Protein AF-A0A2L1S8M6-F1 (afdb_monomer)

Foldseek 3Di:
DPAQFQDEAEQPPAVVLLVPDDPVQNVVVVVCSSCLRVVNNVVDPQWAADDQDPLRRQWIWHWDQDPVRWIKIWTWHSPDPLGIYTQHIDIQPDPDDPDRDVVVVVSSSVSVVVVVVLCVDPNVVVVSVVSNVVSVVSNVVVVVVPDPDDPPPDD

pLDDT: mean 85.75, std 13.39, range [40.41, 96.0]

Sequence (155 aa):
MPGVQKPLSWLTPSISELVDLPKAVRREFGYKLSLLQHGDEQESPDIKRFGEDDRIAHLTKVVVNGADGNTYRLAATVEFEEGIWVIDVFVKKSSSGISTPQKDIERIVRRLKRLKEFRASPEGQKIIQEMKAEYAEAVRFKETTEMPGSKYRRK

Secondary structure (DSSP, 8-state):
--PPPPPEEE-TTHHHHHHTS-HHHHHHHHHHHHHHHHT-GGG-TTEEE--S-TTTTTSEEEEEE-TTSPEEEEEEE---TT-EEEEEEEEE--SS-SSPPHHHHHHHHHHHHHHHHHHHSHHHHHHHHHHHHHHHHHHHHHHHHT---------

Radius of gyration: 18.46 Å; Cα contacts (8 Å, |Δi|>4): 199; chains: 1; bounding box: 38×63×40 Å

Nearest PDB structures (foldseek):
  3od9-assembly1_B  TM=6.788E-01  e=7.635E-01  Aeromonas hydrophila subsp. hydrophila ATCC 7966
  3od9-assembly2_C-2  TM=6.507E-01  e=8.106E-01  Aeromonas hydrophila subsp. hydrophila ATCC 7966
  7pkn-assembly1_O  TM=3.466E-01  e=1.389E+00  Homo sapiens
  7pb8-assembly1_O  TM=2.880E-01  e=2.380E+00  Homo sapiens
  3i7p-assembly1_A  TM=3.221E-01  e=1.765E+00  Homo sapiens

Mean predicted aligned error: 7.11 Å

Structure (mmCIF, N/CA/C/O backbone):
data_AF-A0A2L1S8M6-F1
#
_entry.id   AF-A0A2L1S8M6-F1
#
loop_
_atom_site.group_PDB
_atom_site.id
_atom_site.type_symbol
_atom_site.label_atom_id
_atom_site.label_alt_id
_atom_site.label_comp_id
_atom_site.label_asym_id
_atom_site.label_entity_id
_atom_site.label_seq_id
_atom_site.pdbx_PDB_ins_code
_atom_site.Cartn_x
_atom_site.Cartn_y
_atom_site.Cartn_z
_atom_site.occupancy
_atom_site.B_iso_or_equiv
_atom_site.auth_seq_id
_atom_site.auth_comp_id
_atom_site.auth_asym_id
_atom_site.auth_atom_id
_atom_site.pdbx_PDB_model_num
ATOM 1 N N . MET A 1 1 ? -2.171 -19.433 4.978 1.00 40.41 1 MET A N 1
ATOM 2 C CA . MET A 1 1 ? -3.139 -20.002 5.959 1.00 40.41 1 MET A CA 1
ATOM 3 C C . MET A 1 1 ? -4.497 -19.331 5.751 1.00 40.41 1 MET A C 1
ATOM 5 O O . MET A 1 1 ? -4.471 -18.156 5.408 1.00 40.41 1 MET A O 1
ATOM 9 N N . PRO A 1 2 ? -5.673 -19.978 5.902 1.00 51.88 2 PRO A N 1
ATOM 10 C CA . PRO A 1 2 ? -6.945 -19.328 5.583 1.00 51.88 2 PRO A CA 1
ATOM 11 C C . PRO A 1 2 ? -7.462 -18.487 6.764 1.00 51.88 2 PRO A C 1
ATOM 13 O O . PRO A 1 2 ? -8.591 -18.681 7.212 1.00 51.88 2 PRO A O 1
ATOM 16 N N . GLY A 1 3 ? -6.652 -17.544 7.252 1.00 67.75 3 GLY A N 1
ATOM 17 C CA . GLY A 1 3 ? -7.121 -16.485 8.149 1.00 67.75 3 GLY A CA 1
ATOM 18 C C . GLY A 1 3 ? -8.090 -15.544 7.426 1.00 67.75 3 GLY A C 1
ATOM 19 O O . GLY A 1 3 ? -8.179 -15.552 6.194 1.00 67.75 3 GLY A O 1
ATOM 20 N N . VAL A 1 4 ? -8.852 -14.750 8.176 1.00 80.19 4 VAL A N 1
ATOM 21 C CA . VAL A 1 4 ? -9.664 -13.685 7.571 1.00 80.19 4 VAL A CA 1
ATOM 22 C C . VAL A 1 4 ? -8.727 -12.633 6.997 1.00 80.19 4 VAL A C 1
ATOM 24 O O . VAL A 1 4 ? -7.850 -12.128 7.690 1.00 80.19 4 VAL A O 1
ATOM 27 N N . GLN A 1 5 ? -8.894 -12.340 5.711 1.00 87.25 5 GLN A N 1
ATOM 28 C CA . GLN A 1 5 ? -8.093 -11.339 5.018 1.00 87.25 5 GLN A CA 1
ATOM 29 C C . GLN A 1 5 ? -8.432 -9.954 5.551 1.00 87.25 5 GLN A C 1
ATOM 31 O O . GLN A 1 5 ? -9.606 -9.576 5.567 1.00 87.25 5 GLN A O 1
ATOM 36 N N . LYS A 1 6 ? -7.413 -9.168 5.916 1.00 89.06 6 LYS A N 1
ATOM 37 C CA . LYS A 1 6 ? -7.618 -7.735 6.147 1.00 89.06 6 LYS A CA 1
ATOM 38 C C . LYS A 1 6 ? -8.233 -7.115 4.887 1.00 89.06 6 LYS A C 1
ATOM 40 O O . LYS A 1 6 ? -7.740 -7.378 3.782 1.00 89.06 6 LYS A O 1
ATOM 45 N N . PRO A 1 7 ? -9.290 -6.299 5.006 1.00 91.31 7 PRO A N 1
ATOM 46 C CA . PRO A 1 7 ? -9.905 -5.691 3.839 1.00 91.31 7 PRO A CA 1
ATOM 47 C C . PRO A 1 7 ? -8.933 -4.694 3.201 1.00 91.31 7 PRO A C 1
ATOM 49 O O . PRO A 1 7 ? -8.058 -4.122 3.859 1.00 91.31 7 PRO A O 1
ATOM 52 N N . LEU A 1 8 ? -9.077 -4.515 1.891 1.00 92.25 8 LEU A N 1
ATOM 53 C CA . LEU A 1 8 ? -8.224 -3.650 1.089 1.00 92.25 8 LEU A CA 1
ATOM 54 C C . LEU A 1 8 ? -9.016 -2.428 0.621 1.00 92.25 8 LEU A C 1
ATOM 56 O O . LEU A 1 8 ? -9.966 -2.557 -0.149 1.00 92.25 8 LEU A O 1
ATOM 60 N N . SER A 1 9 ? -8.573 -1.246 1.035 1.00 92.50 9 SER A N 1
ATOM 61 C CA . SER A 1 9 ? -9.160 0.041 0.666 1.00 92.50 9 SER A CA 1
ATOM 62 C C . SER A 1 9 ? -8.223 0.848 -0.223 1.00 92.50 9 SER A C 1
ATOM 64 O O . SER A 1 9 ? -7.001 0.818 -0.076 1.00 92.50 9 SER A O 1
ATOM 66 N N . TRP A 1 10 ? -8.799 1.608 -1.150 1.00 92.44 10 TRP A N 1
ATOM 67 C CA . TRP A 1 10 ? -8.057 2.346 -2.173 1.00 92.44 10 TRP A CA 1
ATOM 68 C C . TRP A 1 10 ? -8.320 3.839 -2.046 1.00 92.44 10 TRP A C 1
ATOM 70 O O . TRP A 1 10 ? -9.470 4.274 -2.012 1.00 92.44 10 TRP A O 1
ATOM 80 N N . LEU A 1 11 ? -7.261 4.647 -2.029 1.00 88.12 11 LEU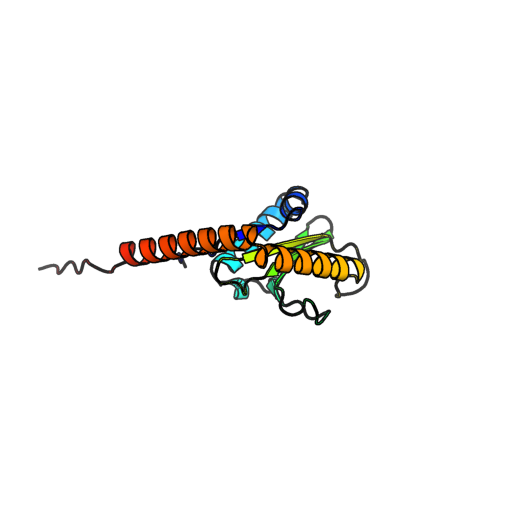 A N 1
ATOM 81 C CA . LEU A 1 11 ? -7.404 6.092 -2.147 1.00 88.12 11 LEU A CA 1
ATOM 82 C C . LEU A 1 11 ? -7.494 6.495 -3.621 1.00 88.12 11 LEU A C 1
ATOM 84 O O . LEU A 1 11 ? -6.497 6.461 -4.336 1.00 88.12 11 LEU A O 1
ATOM 88 N N . THR A 1 12 ? -8.653 6.967 -4.075 1.00 74.62 12 THR A N 1
ATOM 89 C CA . THR A 1 12 ? -8.811 7.481 -5.445 1.00 74.62 12 THR A CA 1
ATOM 90 C C . THR A 1 12 ? -7.769 8.574 -5.752 1.00 74.62 12 THR A C 1
ATOM 92 O O . THR A 1 12 ? -7.672 9.550 -4.992 1.00 74.62 12 THR A O 1
ATOM 95 N N . PRO A 1 13 ? -7.001 8.467 -6.858 1.00 78.50 13 PRO A N 1
ATOM 96 C CA . PRO A 1 13 ? -7.214 7.598 -8.029 1.00 78.50 13 PRO A CA 1
ATOM 97 C C . PRO A 1 13 ? -6.394 6.287 -8.088 1.00 78.50 13 PRO A C 1
ATOM 99 O O . PRO A 1 13 ? -6.283 5.709 -9.165 1.00 78.50 13 PRO A O 1
ATOM 102 N N . SER A 1 14 ? -5.830 5.784 -6.986 1.00 78.94 14 SER A N 1
ATOM 103 C CA . SER A 1 14 ? -4.864 4.666 -7.006 1.00 78.94 14 SER A CA 1
ATOM 104 C C . SER A 1 14 ? -5.369 3.381 -7.675 1.00 78.94 14 SER A C 1
ATOM 106 O O . SER A 1 14 ? -4.596 2.679 -8.326 1.00 78.94 14 SER A O 1
ATOM 108 N N . ILE A 1 15 ? -6.668 3.083 -7.577 1.0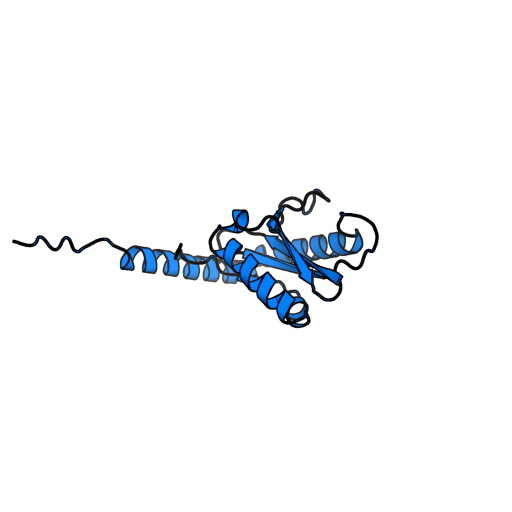0 85.12 15 ILE A N 1
ATOM 109 C CA . ILE A 1 15 ? -7.266 1.926 -8.256 1.00 85.12 15 ILE A CA 1
ATOM 110 C C . ILE A 1 15 ? -7.283 2.089 -9.781 1.00 85.12 15 ILE A C 1
ATOM 112 O O . ILE A 1 15 ? -6.977 1.138 -10.495 1.00 85.12 15 ILE A O 1
ATOM 116 N N . SER A 1 16 ? -7.576 3.290 -10.289 1.00 83.94 16 SER A N 1
ATOM 117 C CA . SER A 1 16 ? -7.542 3.584 -11.725 1.00 83.94 16 SER A CA 1
ATOM 118 C C . SER A 1 16 ? -6.120 3.452 -12.263 1.00 83.94 16 SER A C 1
ATOM 120 O O . SER A 1 16 ? -5.900 2.799 -13.277 1.00 83.94 16 SER A O 1
ATOM 122 N N . GLU A 1 17 ? -5.143 3.971 -11.515 1.00 87.50 17 GLU A N 1
ATOM 123 C CA . GLU A 1 17 ? -3.724 3.859 -11.864 1.00 87.50 17 GLU A CA 1
ATOM 124 C C . GLU A 1 17 ? -3.257 2.400 -11.913 1.00 87.50 17 GLU A C 1
ATOM 126 O O . GLU A 1 17 ? -2.476 2.043 -12.791 1.00 87.50 17 GLU A O 1
ATOM 131 N N . LEU A 1 18 ? -3.755 1.537 -11.015 1.00 88.12 18 LEU A N 1
ATOM 132 C CA . LEU A 1 18 ? -3.492 0.100 -11.089 1.00 88.12 18 LEU A CA 1
ATOM 133 C C . LEU A 1 18 ? -4.130 -0.525 -12.333 1.00 88.12 18 LEU A C 1
ATOM 135 O O . LEU A 1 18 ? -3.489 -1.345 -12.987 1.00 88.12 18 LEU A O 1
ATOM 139 N N . VAL A 1 19 ? -5.387 -0.187 -12.638 1.00 89.00 19 VAL A N 1
ATOM 140 C CA . VAL A 1 19 ? -6.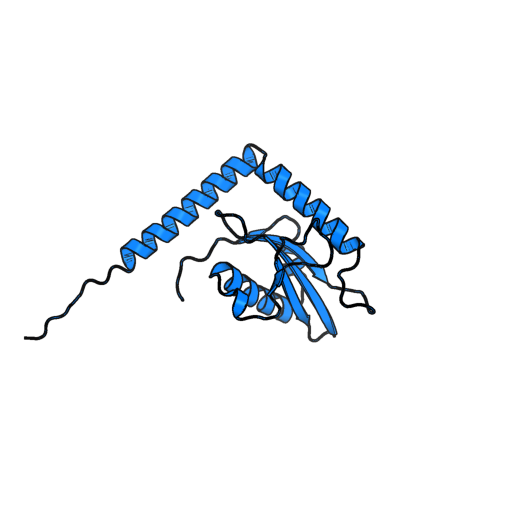150 -0.760 -13.762 1.00 89.00 19 VAL A CA 1
ATOM 141 C C . VAL A 1 19 ? -5.472 -0.488 -15.106 1.00 89.00 19 VAL A C 1
ATOM 143 O O . VAL A 1 19 ? -5.467 -1.382 -15.958 1.00 89.00 19 VAL A O 1
ATOM 146 N N . ASP A 1 20 ? -4.838 0.675 -15.248 1.00 90.44 20 ASP A N 1
ATOM 147 C CA . ASP A 1 20 ? -4.107 1.086 -16.451 1.00 90.44 20 ASP A CA 1
ATOM 148 C C . ASP A 1 20 ? -2.783 0.323 -16.659 1.00 90.44 20 ASP A C 1
ATOM 150 O O . ASP A 1 20 ? -2.177 0.398 -17.731 1.00 90.44 20 ASP A O 1
ATOM 154 N N . LEU A 1 21 ? -2.320 -0.448 -15.667 1.00 90.75 21 LEU A N 1
ATOM 155 C CA . LEU A 1 21 ? -1.081 -1.217 -15.781 1.00 90.75 21 LEU A CA 1
ATOM 156 C C . LEU A 1 21 ? -1.243 -2.485 -16.642 1.00 90.75 21 LEU A C 1
ATOM 158 O O . LEU A 1 21 ? -2.329 -3.087 -16.714 1.00 90.75 21 LEU A O 1
ATOM 162 N N . PRO A 1 22 ? -0.135 -2.991 -17.227 1.00 93.94 22 PRO A N 1
ATOM 163 C CA . PRO A 1 22 ? -0.134 -4.265 -17.936 1.00 93.94 22 PRO A CA 1
ATOM 164 C C . PRO A 1 22 ? -0.734 -5.400 -17.098 1.00 93.94 22 PRO A C 1
ATOM 166 O O . PRO A 1 22 ? -0.500 -5.510 -15.894 1.00 93.94 22 PRO A O 1
ATOM 169 N N . LYS A 1 23 ? -1.486 -6.302 -17.740 1.00 94.19 23 LYS A N 1
ATOM 170 C CA . LYS A 1 23 ? -2.207 -7.394 -17.054 1.00 94.19 23 LYS A CA 1
ATOM 171 C C . LYS A 1 23 ? -1.298 -8.255 -16.164 1.00 94.19 23 LYS A C 1
ATOM 173 O O . LYS A 1 23 ? -1.713 -8.656 -15.080 1.00 94.19 23 LYS A O 1
ATOM 178 N N . ALA A 1 24 ? -0.072 -8.530 -16.612 1.00 93.69 24 ALA A N 1
ATOM 179 C CA . ALA A 1 24 ? 0.903 -9.298 -15.838 1.00 93.69 24 ALA A CA 1
ATOM 180 C C . ALA A 1 24 ? 1.291 -8.583 -14.532 1.00 93.69 24 ALA A C 1
ATOM 182 O O . ALA A 1 24 ? 1.269 -9.204 -13.473 1.00 93.69 24 ALA A O 1
ATOM 183 N N . VAL A 1 25 ? 1.533 -7.271 -14.606 1.00 94.25 25 VAL A N 1
ATOM 184 C CA . VAL A 1 25 ? 1.874 -6.416 -13.460 1.00 94.25 25 VAL A CA 1
ATOM 185 C C . VAL A 1 25 ? 0.709 -6.344 -12.473 1.00 94.25 25 VAL A C 1
ATOM 187 O O . VAL A 1 25 ? 0.905 -6.519 -11.274 1.00 94.25 25 VAL A O 1
ATOM 190 N N . ARG A 1 26 ? -0.526 -6.174 -12.966 1.00 94.69 26 ARG A N 1
ATOM 191 C CA . ARG A 1 26 ? -1.733 -6.196 -12.119 1.00 94.69 26 ARG A CA 1
ATOM 192 C C . ARG A 1 26 ? -1.894 -7.509 -11.362 1.00 94.69 26 ARG A C 1
ATOM 194 O O . ARG A 1 26 ? -2.222 -7.494 -10.180 1.00 94.69 26 ARG A O 1
ATOM 201 N N . ARG A 1 27 ? -1.657 -8.642 -12.030 1.00 95.25 27 ARG A N 1
ATOM 202 C CA . ARG A 1 27 ? -1.733 -9.968 -11.401 1.00 95.25 27 ARG A CA 1
ATOM 203 C C . ARG A 1 27 ? -0.688 -10.124 -10.300 1.00 95.25 27 ARG A C 1
ATOM 205 O O . ARG A 1 27 ? -1.003 -10.657 -9.242 1.00 95.25 27 ARG A O 1
ATOM 212 N N . GLU A 1 28 ? 0.528 -9.650 -10.538 1.00 95.81 28 GLU A N 1
ATOM 213 C CA . GLU A 1 28 ? 1.601 -9.726 -9.550 1.00 95.81 28 GLU A CA 1
ATOM 214 C C . GLU A 1 28 ? 1.349 -8.808 -8.347 1.00 95.81 28 GLU A C 1
ATOM 216 O O . GLU A 1 28 ? 1.517 -9.239 -7.207 1.00 95.81 28 GLU A O 1
ATOM 221 N N . PHE A 1 29 ? 0.843 -7.590 -8.571 1.00 95.81 29 PHE A N 1
ATOM 222 C CA . PHE A 1 29 ? 0.356 -6.752 -7.475 1.00 95.81 29 PHE A CA 1
ATOM 223 C C . PHE A 1 29 ? -0.773 -7.427 -6.704 1.00 95.81 29 PHE A C 1
ATOM 225 O O . PHE A 1 29 ? -0.735 -7.414 -5.482 1.00 95.81 29 PHE A O 1
ATOM 232 N N . GLY A 1 30 ? -1.738 -8.053 -7.383 1.00 94.62 30 GLY A N 1
ATOM 233 C CA . GLY A 1 30 ? -2.812 -8.803 -6.729 1.00 94.62 30 GLY A CA 1
ATOM 234 C C . GLY A 1 30 ? -2.280 -9.900 -5.804 1.00 94.62 30 GLY A C 1
ATOM 235 O O . GLY A 1 30 ? -2.716 -9.999 -4.661 1.00 94.62 30 GLY A O 1
ATOM 236 N N . TYR A 1 31 ? -1.278 -10.661 -6.253 1.00 95.19 31 TYR A N 1
ATOM 237 C CA . TYR A 1 31 ? -0.604 -11.650 -5.411 1.00 95.19 31 TYR A CA 1
ATOM 238 C C . TYR A 1 31 ? 0.082 -11.004 -4.198 1.00 95.19 31 TYR A C 1
ATOM 240 O O . TYR A 1 31 ? -0.182 -11.398 -3.065 1.00 95.19 31 TYR A O 1
ATOM 248 N N . LYS A 1 32 ? 0.905 -9.967 -4.397 1.00 96.00 32 LYS A N 1
ATOM 249 C CA . LYS A 1 32 ? 1.620 -9.302 -3.292 1.00 96.00 32 LYS A CA 1
ATOM 250 C C . LYS A 1 32 ? 0.670 -8.605 -2.307 1.00 96.00 32 LYS A C 1
ATOM 252 O O . LYS A 1 32 ? 0.911 -8.637 -1.108 1.00 96.00 32 LYS A O 1
ATOM 257 N N . LEU A 1 33 ? -0.432 -8.027 -2.785 1.00 95.19 33 LEU A N 1
ATOM 258 C CA . LEU A 1 33 ? -1.494 -7.480 -1.937 1.00 95.19 33 LEU A CA 1
ATOM 259 C C . LEU A 1 33 ? -2.183 -8.586 -1.140 1.00 95.19 33 LEU A C 1
ATOM 261 O O . LEU A 1 33 ? -2.429 -8.394 0.045 1.00 95.19 33 LEU A O 1
ATOM 265 N N . SER A 1 34 ? -2.418 -9.756 -1.743 1.00 94.25 34 SER A N 1
ATOM 266 C CA . SER A 1 34 ? -2.961 -10.900 -1.008 1.00 94.25 34 SER A CA 1
ATOM 267 C C . SER A 1 34 ? -2.025 -11.344 0.118 1.00 94.25 34 SER A C 1
ATOM 269 O O . SER A 1 34 ? -2.513 -11.633 1.203 1.00 94.25 34 SER A O 1
ATOM 271 N N . LEU A 1 35 ? -0.699 -11.308 -0.073 1.00 94.81 35 LEU A N 1
ATOM 272 C CA . LEU A 1 35 ? 0.255 -11.571 1.013 1.00 94.81 35 LEU A CA 1
ATOM 273 C C . LEU A 1 35 ? 0.076 -10.568 2.160 1.00 94.81 35 LEU A C 1
ATOM 275 O O . LEU A 1 35 ? -0.084 -10.981 3.303 1.00 94.81 35 LEU A O 1
ATOM 279 N N . LEU A 1 36 ? -0.019 -9.266 1.856 1.00 93.75 36 LEU A N 1
ATOM 280 C CA . LEU A 1 36 ? -0.290 -8.245 2.879 1.00 93.75 36 LEU A CA 1
ATOM 281 C C . LEU A 1 36 ? -1.601 -8.511 3.634 1.00 93.75 36 LEU A C 1
ATOM 283 O O . LEU A 1 36 ? -1.658 -8.342 4.849 1.00 93.75 36 LEU A O 1
ATOM 287 N N . GLN A 1 37 ? -2.660 -8.922 2.930 1.00 92.88 37 GLN A N 1
ATOM 288 C CA . GLN A 1 37 ? -3.967 -9.188 3.539 1.00 92.88 37 GLN A CA 1
ATOM 289 C C . GLN A 1 37 ? -3.946 -10.356 4.529 1.00 92.88 37 GLN A C 1
ATOM 291 O O . GLN A 1 37 ? -4.748 -10.353 5.463 1.00 92.88 37 GLN A O 1
ATOM 296 N N . HIS A 1 38 ? -3.048 -11.326 4.337 1.00 91.06 38 HIS A N 1
ATOM 297 C CA . HIS A 1 38 ? -2.873 -12.465 5.242 1.00 91.06 38 HIS A CA 1
ATOM 298 C C . HIS A 1 38 ? -1.766 -12.252 6.288 1.00 91.06 38 HIS A C 1
ATOM 300 O O . HIS A 1 38 ? -1.617 -13.094 7.168 1.00 91.06 38 HIS A O 1
ATOM 306 N N . GLY A 1 39 ? -1.024 -11.140 6.230 1.00 90.31 39 GLY A N 1
ATOM 307 C CA . GLY A 1 39 ? 0.153 -10.923 7.079 1.00 90.31 39 GLY A CA 1
ATOM 308 C C . GLY A 1 39 ? 1.358 -11.781 6.679 1.00 90.31 39 GLY A C 1
ATOM 309 O O . GLY A 1 39 ? 2.193 -12.095 7.521 1.00 90.31 39 GLY A O 1
ATOM 310 N N . ASP A 1 40 ? 1.411 -12.197 5.411 1.00 91.94 40 ASP A N 1
ATOM 311 C CA . ASP A 1 40 ? 2.447 -13.053 4.829 1.00 91.94 40 ASP A CA 1
ATOM 312 C C . ASP A 1 40 ? 3.474 -12.226 4.019 1.00 91.94 40 ASP A C 1
ATOM 314 O O . ASP A 1 40 ? 4.055 -12.700 3.039 1.00 91.94 40 ASP A O 1
ATOM 318 N N . GLU A 1 41 ? 3.697 -10.950 4.365 1.00 90.00 41 GLU A N 1
ATOM 319 C CA . GLU A 1 41 ? 4.615 -10.065 3.630 1.00 90.00 41 GLU A CA 1
ATOM 320 C C . GLU A 1 41 ? 6.055 -10.588 3.519 1.00 90.00 41 GLU A C 1
ATOM 322 O O . GLU A 1 41 ? 6.739 -10.278 2.541 1.00 90.00 41 GLU A O 1
ATOM 327 N N . GLN A 1 42 ? 6.510 -11.397 4.480 1.00 91.06 42 GLN A N 1
ATOM 328 C CA . GLN A 1 42 ? 7.843 -12.005 4.489 1.00 91.06 42 GLN A CA 1
ATOM 329 C C . GLN A 1 42 ? 8.076 -12.977 3.325 1.00 91.06 42 GLN A C 1
ATOM 331 O O . GLN A 1 42 ? 9.224 -13.219 2.957 1.00 91.06 42 GLN A O 1
ATOM 336 N N . GLU A 1 43 ? 7.008 -13.498 2.716 1.00 92.25 43 GLU A N 1
ATOM 337 C CA . GLU A 1 43 ? 7.077 -14.435 1.589 1.00 92.25 43 GLU A CA 1
ATOM 338 C C . GLU A 1 43 ? 7.537 -13.759 0.283 1.00 92.25 43 GLU A C 1
ATOM 340 O O . GLU A 1 43 ? 7.757 -14.423 -0.731 1.00 92.25 43 GLU A O 1
ATOM 345 N N . SER A 1 44 ? 7.677 -12.426 0.266 1.00 93.62 44 SER A N 1
ATOM 346 C CA . SER A 1 44 ? 8.122 -11.679 -0.911 1.00 93.62 44 SER A CA 1
ATOM 347 C C . SER A 1 44 ? 9.129 -10.579 -0.542 1.00 93.62 44 SER A C 1
ATOM 349 O O . SER A 1 44 ? 8.728 -9.555 0.011 1.00 93.62 44 SER A O 1
ATOM 351 N N . PRO A 1 45 ? 10.401 -10.661 -0.986 1.00 92.88 45 PRO A N 1
ATOM 352 C CA . PRO A 1 45 ? 11.417 -9.632 -0.709 1.00 92.88 45 PRO A CA 1
ATOM 353 C C . PRO A 1 45 ? 11.117 -8.270 -1.367 1.00 92.88 45 PRO A C 1
ATOM 355 O O . PRO A 1 45 ? 11.727 -7.248 -1.038 1.00 92.88 45 PRO A O 1
ATOM 358 N N . ASP A 1 46 ? 10.175 -8.238 -2.311 1.00 94.25 46 ASP A N 1
ATOM 359 C CA . ASP A 1 46 ? 9.707 -7.011 -2.958 1.00 94.25 46 ASP A CA 1
ATOM 360 C C . ASP A 1 46 ? 8.686 -6.225 -2.130 1.00 94.25 46 ASP A C 1
ATOM 362 O O . ASP A 1 46 ? 8.268 -5.143 -2.548 1.00 94.25 46 ASP A O 1
ATOM 366 N N . ILE A 1 47 ? 8.267 -6.770 -0.987 1.00 95.56 47 ILE A N 1
ATOM 367 C CA . ILE A 1 47 ? 7.424 -6.093 -0.011 1.00 95.56 47 ILE A CA 1
ATOM 368 C C . ILE A 1 47 ? 8.333 -5.629 1.122 1.00 95.56 47 ILE A C 1
ATOM 370 O O . ILE A 1 47 ? 8.937 -6.427 1.830 1.00 95.56 47 ILE A O 1
ATOM 374 N N . LYS A 1 48 ? 8.472 -4.315 1.278 1.00 94.19 48 LYS A N 1
ATOM 375 C CA . LYS A 1 48 ? 9.349 -3.724 2.296 1.00 94.19 48 LYS A CA 1
ATOM 376 C C . LYS A 1 48 ? 8.881 -2.345 2.692 1.00 94.19 48 LYS A C 1
ATOM 378 O O . LYS A 1 48 ? 8.161 -1.700 1.943 1.00 94.19 48 LYS A O 1
ATOM 383 N N . ARG A 1 49 ? 9.326 -1.846 3.839 1.00 92.75 49 ARG A N 1
ATOM 384 C CA . ARG A 1 49 ? 9.072 -0.454 4.224 1.00 92.75 49 ARG A CA 1
ATOM 385 C C . ARG A 1 49 ? 9.775 0.517 3.267 1.00 92.75 49 ARG A C 1
ATOM 387 O O . ARG A 1 49 ? 10.801 0.187 2.658 1.00 92.75 49 ARG A O 1
ATOM 394 N N . PHE A 1 50 ? 9.229 1.718 3.103 1.00 88.94 50 PHE A N 1
ATOM 395 C CA . PHE A 1 50 ? 10.016 2.816 2.548 1.00 88.94 50 PHE A CA 1
ATOM 396 C C . PHE A 1 50 ? 11.153 3.155 3.526 1.00 88.94 50 PHE A C 1
ATOM 398 O O . PHE A 1 50 ? 11.014 3.022 4.732 1.00 88.94 50 PHE A O 1
ATOM 405 N N . GLY A 1 51 ? 12.296 3.586 3.004 1.00 82.50 51 GLY A N 1
ATOM 406 C CA . GLY A 1 51 ? 13.437 4.019 3.823 1.00 82.50 51 GLY A CA 1
ATOM 407 C C . GLY A 1 51 ? 14.199 5.175 3.186 1.00 82.50 51 GLY A C 1
ATOM 408 O O . GLY A 1 51 ? 15.350 5.414 3.511 1.00 82.50 51 GLY A O 1
ATOM 409 N N . GLU A 1 52 ? 13.574 5.831 2.208 1.00 83.06 52 GLU A N 1
ATOM 410 C CA . GLU A 1 52 ? 14.191 6.871 1.379 1.00 83.06 52 GLU A CA 1
ATOM 411 C C . GLU A 1 52 ? 13.792 8.285 1.847 1.00 83.06 52 GLU A C 1
ATOM 413 O O . GLU A 1 52 ? 14.446 9.246 1.461 1.00 83.06 52 GLU A O 1
ATOM 418 N N . ASP A 1 53 ? 12.732 8.413 2.661 1.00 89.06 53 ASP A N 1
ATOM 419 C CA . ASP A 1 53 ? 12.229 9.674 3.227 1.00 89.06 53 ASP A CA 1
ATOM 420 C C . ASP A 1 53 ? 11.429 9.397 4.516 1.00 89.06 53 ASP A C 1
ATOM 422 O O . ASP A 1 53 ? 10.514 8.564 4.522 1.00 89.06 53 ASP A O 1
ATOM 426 N N . ASP A 1 54 ? 11.756 10.106 5.600 1.00 90.50 54 ASP A N 1
ATOM 427 C CA . ASP A 1 54 ? 11.184 9.896 6.941 1.00 90.50 54 ASP A CA 1
ATOM 428 C C . ASP A 1 54 ? 9.660 10.070 6.986 1.00 90.50 54 ASP A C 1
ATOM 430 O O . ASP A 1 54 ? 8.964 9.392 7.746 1.00 90.50 54 ASP A O 1
ATOM 434 N N . ARG A 1 55 ? 9.098 10.932 6.128 1.00 92.12 55 ARG A N 1
ATOM 435 C CA . ARG A 1 55 ? 7.653 11.218 6.096 1.00 92.12 55 ARG A CA 1
ATOM 436 C C . ARG A 1 55 ? 6.837 10.017 5.628 1.00 92.12 55 ARG A C 1
ATOM 438 O O . ARG A 1 55 ? 5.645 9.943 5.928 1.00 92.12 55 ARG A O 1
ATOM 445 N N . ILE A 1 56 ? 7.460 9.094 4.893 1.00 92.12 56 ILE A N 1
ATOM 446 C CA . ILE A 1 56 ? 6.819 7.895 4.339 1.00 92.12 56 ILE A CA 1
ATOM 447 C C . ILE A 1 56 ? 7.483 6.593 4.785 1.00 92.12 56 ILE A C 1
ATOM 449 O O . ILE A 1 56 ? 7.009 5.540 4.382 1.00 92.12 56 ILE A O 1
ATOM 453 N N . ALA A 1 57 ? 8.524 6.627 5.623 1.00 92.19 57 ALA A N 1
ATOM 454 C CA . ALA A 1 57 ? 9.286 5.439 6.023 1.00 92.19 57 ALA A CA 1
ATOM 455 C C . ALA A 1 57 ? 8.427 4.327 6.663 1.00 92.19 57 ALA A C 1
ATOM 457 O O . ALA A 1 57 ? 8.710 3.139 6.541 1.00 92.19 57 ALA A O 1
ATOM 458 N N . HIS A 1 58 ? 7.324 4.701 7.309 1.00 91.06 58 HIS A N 1
ATOM 459 C CA . HIS A 1 58 ? 6.379 3.752 7.893 1.00 91.06 58 HIS A CA 1
ATOM 460 C C . HIS A 1 58 ? 5.514 3.021 6.850 1.00 91.06 58 HIS A C 1
ATOM 462 O O . HIS A 1 58 ? 4.975 1.960 7.152 1.00 91.06 58 HIS A O 1
ATOM 468 N N . LEU A 1 59 ? 5.396 3.546 5.627 1.00 94.44 59 LEU A N 1
ATOM 469 C CA . LEU A 1 59 ? 4.593 2.939 4.571 1.00 94.44 59 LEU A CA 1
ATOM 470 C C . LEU A 1 59 ? 5.255 1.673 4.016 1.00 94.44 59 LEU A C 1
ATOM 472 O O . LEU A 1 59 ? 6.478 1.560 3.931 1.00 94.44 59 LEU A O 1
ATOM 476 N N . THR A 1 60 ? 4.422 0.752 3.550 1.00 95.62 60 THR A N 1
ATOM 477 C CA . THR A 1 60 ? 4.812 -0.443 2.809 1.00 95.62 60 THR A CA 1
ATOM 478 C C . THR A 1 60 ? 4.943 -0.118 1.322 1.00 95.62 60 THR A C 1
ATOM 480 O O . THR A 1 60 ? 4.022 0.395 0.686 1.00 95.62 60 THR A O 1
ATOM 483 N N . LYS A 1 61 ? 6.103 -0.439 0.757 1.00 95.12 61 LYS A N 1
ATOM 484 C CA . LYS A 1 61 ? 6.449 -0.405 -0.662 1.00 95.12 61 LYS A CA 1
ATOM 485 C C . LYS A 1 61 ? 6.379 -1.820 -1.227 1.00 95.12 61 LYS A C 1
ATOM 487 O O . LYS A 1 61 ? 7.114 -2.699 -0.784 1.00 95.12 61 LYS A O 1
ATOM 492 N N . VAL A 1 62 ? 5.552 -2.007 -2.247 1.00 95.69 62 VAL A N 1
ATOM 493 C CA . VAL A 1 62 ? 5.486 -3.230 -3.055 1.00 95.69 62 VAL A CA 1
ATOM 494 C C . VAL A 1 62 ? 6.117 -2.944 -4.413 1.00 95.69 62 VAL A C 1
ATOM 496 O O . VAL A 1 62 ? 5.759 -1.958 -5.056 1.00 95.69 62 VAL A O 1
ATOM 499 N N . VAL A 1 63 ? 7.059 -3.779 -4.848 1.00 94.25 63 VAL A N 1
ATOM 500 C CA . VAL A 1 63 ? 7.763 -3.640 -6.133 1.00 94.25 63 VAL A CA 1
ATOM 501 C C . VAL A 1 63 ? 7.367 -4.771 -7.082 1.00 94.25 63 VAL A C 1
ATOM 503 O O . VAL A 1 63 ? 7.265 -5.921 -6.670 1.00 94.25 63 VAL A O 1
ATOM 506 N N . VAL A 1 64 ? 7.145 -4.440 -8.354 1.00 94.44 64 VAL A N 1
ATOM 507 C CA . VAL A 1 64 ? 6.874 -5.393 -9.440 1.00 94.44 64 VAL A CA 1
ATOM 508 C C . VAL A 1 64 ? 7.685 -4.978 -10.663 1.00 94.44 64 VAL A C 1
ATOM 510 O O . VAL A 1 64 ? 7.646 -3.814 -11.059 1.00 94.44 64 VAL A O 1
ATOM 513 N N . ASN A 1 65 ? 8.414 -5.905 -11.281 1.00 91.62 65 ASN A N 1
ATOM 514 C CA . ASN A 1 65 ? 9.166 -5.631 -12.509 1.00 91.62 65 ASN A CA 1
ATOM 515 C C . ASN A 1 65 ? 8.396 -6.171 -13.715 1.00 91.62 65 ASN A C 1
ATOM 517 O O . ASN A 1 65 ? 8.118 -7.363 -13.803 1.00 91.62 65 ASN A O 1
ATOM 521 N N . GLY A 1 66 ? 8.031 -5.284 -14.638 1.00 88.44 66 GLY A N 1
ATOM 522 C CA . GLY A 1 66 ? 7.333 -5.664 -15.857 1.00 88.44 66 GLY A CA 1
ATOM 523 C C . GLY A 1 66 ? 8.276 -6.222 -16.920 1.00 88.44 66 GLY A C 1
ATOM 524 O O . GLY A 1 66 ? 9.462 -5.900 -16.975 1.00 88.44 66 GLY A O 1
ATOM 525 N N . ALA A 1 67 ? 7.719 -7.035 -17.819 1.00 87.12 67 ALA A N 1
ATOM 526 C CA . ALA A 1 67 ? 8.435 -7.551 -18.990 1.00 87.12 67 ALA A CA 1
ATOM 527 C C . ALA A 1 67 ? 8.777 -6.456 -20.023 1.00 87.12 67 ALA A C 1
ATOM 529 O O . ALA A 1 67 ? 9.573 -6.677 -20.926 1.00 87.12 67 ALA A O 1
ATOM 530 N N . ASP A 1 68 ? 8.179 -5.273 -19.879 1.00 85.75 68 ASP A N 1
ATOM 531 C CA . ASP A 1 68 ? 8.462 -4.063 -20.650 1.00 85.75 68 ASP A CA 1
ATOM 532 C C . ASP A 1 68 ? 9.727 -3.323 -20.175 1.00 85.75 68 ASP A C 1
ATOM 534 O O . ASP A 1 68 ? 10.051 -2.258 -20.697 1.00 85.75 68 ASP A O 1
ATOM 538 N N . GLY A 1 69 ? 10.434 -3.864 -19.176 1.00 85.19 69 GLY A N 1
ATOM 539 C CA . GLY A 1 69 ? 11.630 -3.257 -18.594 1.00 85.19 69 GLY A CA 1
ATOM 540 C C . GLY A 1 69 ? 11.334 -2.139 -17.592 1.00 85.19 69 GLY A C 1
ATOM 541 O O . GLY A 1 69 ? 12.268 -1.540 -17.062 1.00 85.19 69 GLY A O 1
ATOM 542 N N . ASN A 1 70 ? 10.058 -1.863 -17.300 1.00 89.19 70 ASN A N 1
ATOM 543 C CA . ASN A 1 70 ? 9.665 -0.871 -16.307 1.00 89.19 70 ASN A CA 1
ATOM 544 C C . ASN A 1 70 ? 9.529 -1.499 -14.914 1.00 89.19 70 ASN A C 1
ATOM 546 O O . ASN A 1 70 ? 9.037 -2.617 -14.752 1.00 89.19 70 ASN A O 1
ATOM 550 N N . THR A 1 71 ? 9.887 -0.737 -13.879 1.00 90.88 71 THR A N 1
ATOM 551 C CA . THR A 1 71 ? 9.618 -1.108 -12.484 1.00 90.88 71 THR A CA 1
ATOM 552 C C . THR A 1 71 ? 8.398 -0.356 -11.972 1.00 90.88 71 THR A C 1
ATOM 554 O O . THR A 1 71 ? 8.358 0.874 -11.963 1.00 90.88 71 THR A O 1
ATOM 557 N N . TYR A 1 72 ? 7.427 -1.098 -11.471 1.00 92.31 72 TYR A N 1
ATOM 558 C CA . TYR A 1 72 ? 6.193 -0.602 -10.890 1.00 92.31 72 TYR A CA 1
ATOM 559 C C . TYR A 1 72 ? 6.285 -0.653 -9.370 1.00 92.31 72 TYR A C 1
ATOM 561 O O . TYR A 1 72 ? 6.861 -1.579 -8.792 1.00 92.31 72 TYR A O 1
ATOM 569 N N . ARG A 1 73 ? 5.737 0.362 -8.707 1.00 92.50 73 ARG A N 1
ATOM 570 C CA . ARG A 1 73 ? 5.724 0.477 -7.251 1.00 92.50 73 ARG A CA 1
ATOM 571 C C . ARG A 1 73 ? 4.325 0.813 -6.762 1.00 92.50 73 ARG A C 1
ATOM 573 O O . ARG A 1 73 ? 3.630 1.627 -7.363 1.00 92.50 73 ARG A O 1
ATOM 580 N N . LEU A 1 74 ? 3.946 0.204 -5.650 1.00 94.56 74 LEU A N 1
ATOM 581 C CA . LEU A 1 74 ? 2.713 0.485 -4.929 1.00 94.56 74 LEU A CA 1
ATOM 582 C C . LEU A 1 74 ? 3.071 0.881 -3.498 1.00 94.56 74 LEU A C 1
ATOM 584 O O . LEU A 1 74 ? 3.886 0.222 -2.851 1.00 94.56 74 LEU A O 1
ATOM 588 N N . ALA A 1 75 ? 2.484 1.978 -3.029 1.00 94.94 75 ALA A N 1
ATOM 589 C CA . ALA A 1 75 ? 2.604 2.461 -1.661 1.00 94.94 75 ALA A CA 1
ATOM 590 C C . ALA A 1 75 ? 1.313 2.157 -0.899 1.00 94.94 75 ALA A C 1
ATOM 592 O O . ALA A 1 75 ? 0.228 2.556 -1.329 1.00 94.94 75 ALA A O 1
ATOM 593 N N . ALA A 1 76 ? 1.431 1.482 0.239 1.00 95.69 76 ALA A N 1
ATOM 594 C CA . ALA A 1 76 ? 0.312 1.145 1.104 1.00 95.69 76 ALA A CA 1
ATOM 595 C C . ALA A 1 76 ? 0.657 1.348 2.581 1.00 95.69 76 ALA A C 1
ATOM 597 O O . ALA A 1 76 ? 1.825 1.403 2.954 1.00 95.69 76 ALA A O 1
ATOM 598 N N . THR A 1 77 ? -0.358 1.438 3.434 1.00 94.62 77 THR A N 1
ATOM 599 C CA . THR A 1 77 ? -0.197 1.297 4.887 1.00 94.62 77 THR A CA 1
ATOM 600 C C . THR A 1 77 ? -0.978 0.088 5.380 1.00 94.62 77 THR A C 1
ATOM 602 O O . THR A 1 77 ? -2.121 -0.124 4.978 1.00 94.62 77 THR A O 1
ATOM 605 N N . VAL A 1 78 ? -0.324 -0.706 6.227 1.00 92.25 78 VAL A N 1
ATOM 606 C CA . VAL A 1 78 ? -0.857 -1.928 6.854 1.00 92.25 78 VAL A CA 1
ATOM 607 C C . VAL A 1 78 ? -1.042 -1.764 8.369 1.00 92.25 78 VAL A C 1
ATOM 609 O O . VAL A 1 78 ? -1.433 -2.705 9.057 1.00 92.25 78 VAL A O 1
ATOM 612 N N . GLU A 1 79 ? -0.734 -0.573 8.895 1.00 88.69 79 GLU A N 1
ATOM 613 C CA . GLU A 1 79 ? -0.701 -0.278 10.335 1.00 88.69 79 GLU A CA 1
ATOM 614 C C . GLU A 1 79 ? -2.096 -0.077 10.929 1.00 88.69 79 GLU A C 1
ATOM 616 O O . GLU A 1 79 ? -2.262 -0.098 12.146 1.00 88.69 79 GLU A O 1
ATOM 621 N N . PHE A 1 80 ? -3.104 0.125 10.084 1.00 89.06 80 PHE A N 1
ATOM 622 C CA . PHE A 1 80 ? -4.460 0.326 10.551 1.00 89.06 80 PHE A CA 1
ATOM 623 C C . PHE A 1 80 ? -5.175 -1.002 10.816 1.00 89.06 80 PHE A C 1
ATOM 625 O O . PHE A 1 80 ? -5.036 -1.984 10.084 1.00 89.06 80 PHE A O 1
ATOM 632 N N . GLU A 1 81 ? -5.959 -1.020 11.891 1.00 86.69 81 GLU A N 1
ATOM 633 C CA . GLU A 1 81 ? -6.714 -2.200 12.322 1.00 86.69 81 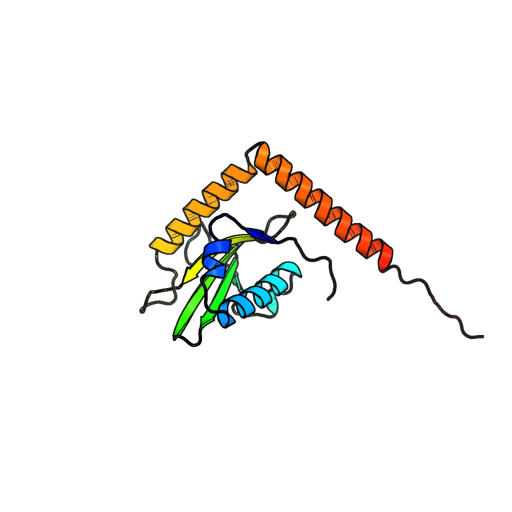GLU A CA 1
ATOM 634 C C . GLU A 1 81 ? -7.836 -2.545 11.350 1.00 86.69 81 GLU A C 1
ATOM 636 O O . GLU A 1 81 ? -8.124 -3.719 11.140 1.00 86.69 81 GLU A O 1
ATOM 641 N N . GLU A 1 82 ? -8.472 -1.528 10.760 1.00 88.00 82 GLU A N 1
ATOM 642 C CA . GLU A 1 82 ? -9.626 -1.746 9.893 1.00 88.00 82 GLU A CA 1
ATOM 643 C C . GLU A 1 82 ? -9.261 -2.267 8.509 1.00 88.00 82 GLU A C 1
ATOM 645 O O . GLU A 1 82 ? -10.166 -2.640 7.779 1.00 88.00 82 GLU A O 1
ATOM 650 N N . GLY A 1 83 ? -7.983 -2.258 8.118 1.00 91.19 83 GLY A N 1
ATOM 651 C CA . GLY A 1 83 ? -7.573 -2.748 6.810 1.00 91.19 83 GLY A CA 1
ATOM 652 C C . GLY A 1 83 ? -6.308 -2.113 6.252 1.00 91.19 83 GLY A C 1
ATOM 653 O O . GLY A 1 83 ? -5.640 -1.285 6.873 1.00 91.19 83 GLY A O 1
ATOM 654 N N . ILE A 1 84 ? -5.992 -2.523 5.028 1.00 94.44 84 ILE A N 1
ATOM 655 C CA . ILE A 1 84 ? -4.833 -2.064 4.267 1.00 94.44 84 ILE A CA 1
ATOM 656 C C . ILE A 1 84 ? -5.281 -0.954 3.331 1.00 94.44 84 ILE A C 1
ATOM 658 O O . ILE A 1 84 ? -6.231 -1.126 2.572 1.00 94.44 84 ILE A O 1
ATOM 662 N N . TRP A 1 85 ? -4.566 0.167 3.334 1.00 94.75 85 TRP A N 1
ATOM 663 C CA . TRP A 1 85 ? -4.880 1.298 2.465 1.00 94.75 85 TRP A CA 1
ATOM 664 C C . TRP A 1 85 ? -3.830 1.469 1.381 1.00 94.75 85 TRP A C 1
ATOM 666 O O . TRP A 1 85 ? -2.678 1.780 1.682 1.00 94.75 85 TRP A O 1
ATOM 676 N N . VAL A 1 86 ? -4.235 1.329 0.119 1.00 95.75 86 VAL A N 1
ATOM 677 C CA . VAL A 1 86 ? -3.391 1.612 -1.046 1.00 95.75 86 VAL A CA 1
ATOM 678 C C . VAL A 1 86 ? -3.445 3.102 -1.370 1.00 95.75 86 VAL A C 1
ATOM 680 O O . VAL A 1 86 ? -4.467 3.640 -1.808 1.00 95.75 86 VAL A O 1
ATOM 683 N N . ILE A 1 87 ? -2.313 3.767 -1.159 1.00 94.50 87 ILE A N 1
ATOM 684 C CA . ILE A 1 87 ? -2.159 5.221 -1.258 1.00 94.50 87 ILE A CA 1
ATOM 685 C C . ILE A 1 87 ? -1.823 5.634 -2.693 1.00 94.50 87 ILE A C 1
ATOM 687 O O . ILE A 1 87 ? -2.356 6.623 -3.200 1.00 94.50 87 ILE A O 1
ATOM 691 N N . ASP A 1 88 ? -0.919 4.909 -3.349 1.00 93.88 88 ASP A N 1
ATOM 692 C CA . ASP A 1 88 ? -0.410 5.286 -4.669 1.00 93.88 88 ASP A CA 1
ATOM 693 C C . ASP A 1 88 ? 0.097 4.071 -5.448 1.00 93.88 88 ASP A C 1
ATOM 695 O O . ASP A 1 88 ? 0.619 3.125 -4.855 1.00 93.88 88 ASP A O 1
ATOM 699 N N . VAL A 1 89 ? -0.025 4.123 -6.774 1.00 92.94 89 VAL A N 1
ATOM 700 C CA . VAL A 1 89 ? 0.516 3.128 -7.705 1.00 92.94 89 VAL A CA 1
ATOM 701 C C . VAL A 1 89 ? 1.197 3.877 -8.841 1.00 92.94 89 VAL A C 1
ATOM 703 O O . VAL A 1 89 ? 0.584 4.706 -9.506 1.00 92.94 89 VAL A O 1
ATOM 706 N N . PHE A 1 90 ? 2.481 3.609 -9.068 1.00 90.19 90 PHE A N 1
ATOM 707 C CA . PHE A 1 90 ? 3.263 4.379 -10.025 1.00 90.19 90 PHE A CA 1
ATOM 708 C C . PHE A 1 90 ? 4.350 3.570 -10.716 1.00 90.19 90 PHE A C 1
ATOM 710 O O . PHE A 1 90 ? 4.919 2.623 -10.175 1.00 90.19 90 PHE A O 1
ATOM 717 N N . VAL A 1 91 ? 4.668 3.990 -11.937 1.00 89.38 91 VAL A N 1
ATOM 718 C CA . VAL A 1 91 ? 5.801 3.468 -12.700 1.00 89.38 91 VAL A CA 1
ATOM 719 C C . VAL A 1 91 ? 7.033 4.284 -12.336 1.00 89.38 91 VAL A C 1
ATOM 721 O O . VAL A 1 91 ? 7.050 5.503 -12.529 1.00 89.38 91 VAL A O 1
ATOM 724 N N . LYS A 1 92 ? 8.087 3.639 -11.837 1.00 81.94 92 LYS A N 1
ATOM 725 C CA . LYS A 1 92 ? 9.385 4.292 -11.661 1.00 81.94 92 LYS A CA 1
ATOM 726 C C . LYS A 1 92 ? 9.987 4.538 -13.041 1.00 81.94 92 LYS A C 1
ATOM 728 O O . LYS A 1 92 ? 10.557 3.639 -13.646 1.00 81.94 92 LYS A O 1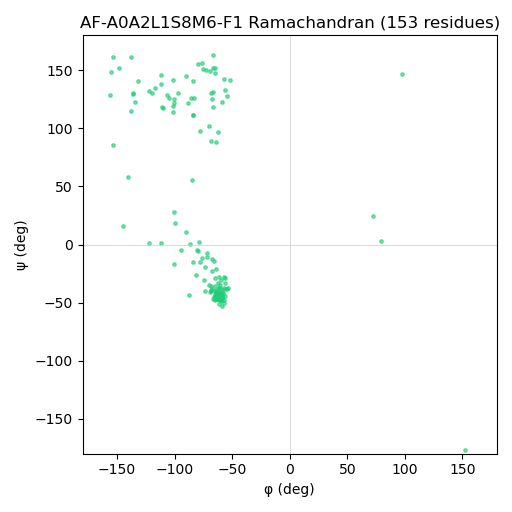
ATOM 733 N N . LYS A 1 93 ? 9.899 5.781 -13.510 1.00 69.62 93 LYS A N 1
ATOM 734 C CA . LYS A 1 93 ? 10.446 6.203 -14.809 1.00 69.62 93 LYS A CA 1
ATOM 735 C C . LYS A 1 93 ? 11.924 6.627 -14.775 1.00 69.62 93 LYS A C 1
ATOM 737 O O . LYS A 1 93 ? 12.443 7.034 -15.807 1.00 69.62 93 LYS A O 1
ATOM 742 N N . SER A 1 94 ? 12.616 6.589 -13.627 1.00 57.47 94 SER A N 1
ATOM 743 C CA . SER A 1 94 ? 14.026 7.015 -13.571 1.00 57.47 94 SER A CA 1
ATOM 744 C C . SER A 1 94 ? 14.992 5.904 -13.993 1.00 57.47 94 SER A C 1
ATO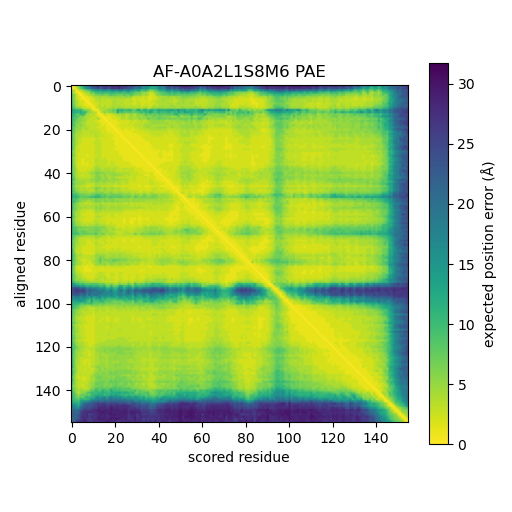M 746 O O . SER A 1 94 ? 14.993 4.814 -13.413 1.00 57.47 94 SER A O 1
ATOM 748 N N . SER A 1 95 ? 15.852 6.233 -14.959 1.00 51.22 95 SER A N 1
ATOM 749 C CA . SER A 1 95 ? 16.945 5.413 -15.499 1.00 51.22 95 SER A CA 1
ATOM 750 C C . SER A 1 95 ? 18.214 5.408 -14.632 1.00 51.22 95 SER A C 1
ATOM 752 O O . SER A 1 95 ? 19.138 4.650 -14.906 1.00 51.22 95 SER A O 1
ATOM 754 N N . SER A 1 96 ? 18.266 6.203 -13.560 1.00 48.91 96 SER A N 1
ATOM 755 C CA . SER A 1 96 ? 19.401 6.260 -12.634 1.00 48.91 96 SER A CA 1
ATOM 756 C C . SER A 1 96 ? 18.927 6.290 -11.173 1.00 48.91 96 SER A C 1
ATOM 758 O O . SER A 1 96 ? 18.041 7.059 -10.796 1.00 48.91 96 SER A O 1
ATOM 760 N N . GLY A 1 97 ? 19.493 5.403 -10.347 1.00 60.47 97 GLY A N 1
ATOM 761 C CA . GLY A 1 97 ? 19.281 5.342 -8.895 1.00 6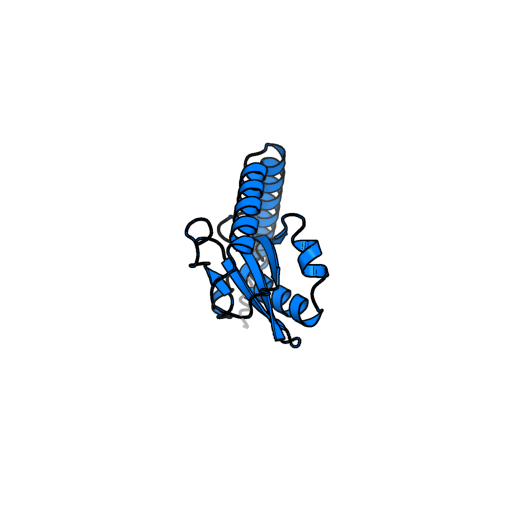0.47 97 GLY A CA 1
ATOM 762 C C . GLY A 1 97 ? 18.247 4.317 -8.401 1.00 60.47 97 GLY A C 1
ATOM 763 O O . GLY A 1 97 ? 17.231 4.045 -9.045 1.00 60.47 97 GLY A O 1
ATOM 764 N N . ILE A 1 98 ? 18.518 3.761 -7.212 1.00 62.62 98 ILE A N 1
ATOM 765 C CA . ILE A 1 98 ? 17.644 2.827 -6.470 1.00 62.62 98 ILE A CA 1
ATOM 766 C C . ILE A 1 98 ? 16.450 3.579 -5.844 1.00 62.62 98 ILE A C 1
ATOM 768 O O . ILE A 1 98 ? 15.343 3.032 -5.753 1.00 62.62 98 ILE A O 1
ATOM 772 N N . SER A 1 99 ? 16.666 4.854 -5.497 1.00 74.38 99 SER A N 1
ATOM 773 C CA . SER A 1 99 ? 15.717 5.693 -4.763 1.00 74.38 99 SER A CA 1
ATOM 774 C C . SER A 1 99 ? 14.466 6.062 -5.571 1.00 74.38 99 SER A C 1
ATOM 776 O O . SER A 1 99 ? 14.496 6.160 -6.802 1.00 74.38 99 SER A O 1
ATOM 778 N N . THR A 1 100 ? 13.337 6.235 -4.882 1.00 76.94 100 THR A N 1
ATOM 779 C CA . THR A 1 100 ? 12.108 6.803 -5.451 1.00 76.94 100 THR A CA 1
ATOM 780 C C . THR A 1 100 ? 12.337 8.278 -5.810 1.00 76.94 100 THR A C 1
ATOM 782 O O . THR A 1 100 ? 12.857 9.023 -4.982 1.00 76.94 100 THR A O 1
ATOM 785 N N . PRO A 1 101 ? 11.975 8.737 -7.023 1.00 83.50 101 PRO A N 1
ATOM 786 C CA . PRO A 1 101 ? 12.122 10.144 -7.392 1.00 83.50 101 PRO A CA 1
ATOM 787 C C . PRO A 1 101 ? 11.372 11.076 -6.430 1.00 83.50 101 PRO A C 1
ATOM 789 O O . PRO A 1 101 ? 10.237 10.786 -6.052 1.00 83.50 101 PRO A O 1
ATOM 792 N N . GLN A 1 102 ? 11.947 12.244 -6.113 1.00 85.06 102 GLN A N 1
ATOM 793 C CA . GLN A 1 102 ? 11.334 13.206 -5.181 1.00 85.06 102 GLN A CA 1
ATOM 794 C C . GLN A 1 102 ? 9.892 13.569 -5.569 1.00 85.06 102 GLN A C 1
ATOM 796 O O . GLN A 1 102 ? 9.028 13.697 -4.711 1.00 85.06 102 GLN A O 1
ATOM 801 N N . LYS A 1 103 ? 9.599 13.682 -6.872 1.00 87.25 103 LYS A N 1
ATOM 802 C CA . LYS A 1 103 ? 8.243 13.977 -7.368 1.00 87.25 103 LYS A CA 1
ATOM 803 C C . LYS A 1 103 ? 7.214 12.918 -6.957 1.00 87.25 103 LYS A C 1
ATOM 805 O O . LYS A 1 103 ? 6.080 13.272 -6.638 1.00 87.25 103 LYS A O 1
ATOM 810 N N . ASP A 1 104 ? 7.602 11.645 -6.964 1.00 89.00 104 ASP A N 1
ATOM 811 C CA . ASP A 1 104 ? 6.734 10.549 -6.535 1.00 89.00 104 ASP A CA 1
ATOM 812 C C . ASP A 1 104 ? 6.588 10.549 -5.007 1.00 89.00 104 ASP A C 1
ATOM 814 O O . ASP A 1 104 ? 5.474 10.410 -4.509 1.00 89.00 104 ASP A O 1
ATOM 818 N N . ILE A 1 105 ? 7.668 10.820 -4.261 1.00 90.50 105 ILE A N 1
ATOM 819 C CA . ILE A 1 105 ? 7.620 10.980 -2.795 1.00 90.50 105 ILE A CA 1
ATOM 820 C C . ILE A 1 105 ? 6.633 12.089 -2.406 1.00 90.50 105 ILE A C 1
ATOM 822 O O . ILE A 1 105 ? 5.724 11.853 -1.613 1.00 90.50 105 ILE A O 1
ATOM 826 N N . GLU A 1 106 ? 6.727 13.273 -3.015 1.00 92.06 106 GLU A N 1
ATOM 827 C CA . GLU A 1 106 ? 5.802 14.385 -2.749 1.00 92.06 106 GLU A CA 1
ATOM 828 C C . GLU A 1 106 ? 4.346 14.043 -3.121 1.00 92.06 106 GLU A C 1
ATOM 830 O O . GLU A 1 106 ? 3.401 14.492 -2.461 1.00 92.06 106 GLU A O 1
ATOM 835 N N . ARG A 1 107 ? 4.123 13.223 -4.163 1.00 92.25 107 ARG A N 1
ATOM 836 C CA . ARG A 1 107 ? 2.780 12.713 -4.499 1.00 92.25 107 ARG A CA 1
ATOM 837 C C . ARG A 1 107 ? 2.247 11.799 -3.398 1.00 92.25 107 ARG A C 1
ATOM 839 O O . ARG A 1 107 ? 1.108 12.005 -2.972 1.00 92.25 107 ARG A O 1
ATOM 846 N N . ILE A 1 108 ? 3.057 10.857 -2.916 1.00 93.00 108 ILE A N 1
ATOM 847 C CA . ILE A 1 108 ? 2.688 9.939 -1.830 1.00 93.00 108 ILE A CA 1
ATOM 848 C C . ILE A 1 108 ? 2.400 10.726 -0.548 1.00 93.00 108 ILE A C 1
ATOM 850 O O . ILE A 1 108 ? 1.353 10.518 0.058 1.00 93.00 108 ILE A O 1
ATOM 854 N N . VAL A 1 109 ? 3.257 11.680 -0.170 1.00 93.94 109 VAL A N 1
ATOM 855 C CA . VAL A 1 109 ? 3.076 12.518 1.032 1.00 93.94 109 VAL A CA 1
ATOM 856 C C . VAL A 1 109 ? 1.756 13.290 0.977 1.00 93.94 109 VAL A C 1
ATOM 858 O O . VAL A 1 109 ? 0.985 13.276 1.939 1.00 93.94 109 VAL A O 1
ATOM 861 N N . ARG A 1 110 ? 1.440 13.920 -0.161 1.00 94.75 110 ARG A N 1
ATOM 862 C CA . ARG A 1 110 ? 0.170 14.642 -0.345 1.00 94.75 110 ARG A CA 1
ATOM 863 C C . ARG A 1 110 ? -1.041 13.715 -0.225 1.00 94.75 110 ARG A C 1
ATOM 865 O O . ARG A 1 110 ? -2.035 14.079 0.401 1.00 94.75 110 ARG A O 1
ATOM 872 N N . ARG A 1 111 ? -0.970 12.520 -0.814 1.00 94.75 111 ARG A N 1
ATOM 873 C CA . ARG A 1 111 ? -2.044 11.519 -0.739 1.00 94.75 111 ARG A CA 1
ATOM 874 C C . ARG A 1 111 ? -2.204 10.951 0.669 1.00 94.75 111 ARG A C 1
ATOM 876 O O . ARG A 1 111 ? -3.330 10.810 1.134 1.00 94.75 111 ARG A O 1
ATOM 883 N N . LEU A 1 112 ? -1.102 10.712 1.375 1.00 93.94 112 LEU A N 1
ATOM 884 C CA . LEU A 1 112 ? -1.112 10.303 2.776 1.00 93.94 112 LEU A CA 1
ATOM 885 C C . LEU A 1 112 ? -1.763 11.372 3.662 1.00 93.94 112 LEU A C 1
ATOM 887 O O . LEU A 1 112 ? -2.557 11.033 4.536 1.00 93.94 112 LEU A O 1
ATOM 891 N N . LYS A 1 113 ? -1.482 12.660 3.422 1.00 94.31 113 LYS A N 1
ATOM 892 C CA . LYS A 1 113 ? -2.160 13.762 4.120 1.00 94.31 113 LYS A CA 1
ATOM 893 C C . LYS A 1 113 ? -3.673 13.721 3.886 1.00 94.31 113 LYS A C 1
ATOM 895 O O . LYS A 1 113 ? -4.422 13.728 4.856 1.00 94.31 113 LYS A O 1
ATOM 900 N N . ARG A 1 114 ? -4.109 13.565 2.631 1.00 93.88 114 ARG A N 1
ATOM 901 C CA . ARG A 1 114 ? -5.534 13.423 2.284 1.00 93.88 114 ARG A CA 1
ATOM 902 C C . ARG A 1 114 ? -6.184 12.217 2.967 1.00 93.88 114 ARG A C 1
ATOM 904 O O . ARG A 1 114 ? -7.311 12.324 3.433 1.00 93.88 114 ARG A O 1
ATOM 911 N N . LEU A 1 115 ? -5.483 11.083 3.044 1.00 94.00 115 LEU A N 1
ATOM 912 C CA . LEU A 1 115 ? -5.967 9.911 3.775 1.00 94.00 115 LEU A CA 1
ATOM 913 C C . LEU A 1 115 ? -6.149 10.236 5.263 1.00 94.00 115 LEU A C 1
ATOM 915 O O . LEU A 1 115 ? -7.199 9.942 5.818 1.00 94.00 115 LEU A O 1
ATOM 919 N N . LYS A 1 116 ? -5.168 10.879 5.905 1.00 93.50 116 LYS A N 1
ATOM 920 C CA . LYS A 1 116 ? -5.272 11.283 7.317 1.00 93.50 116 LYS A CA 1
ATOM 921 C C . LYS A 1 116 ? -6.439 12.246 7.560 1.00 93.50 116 LYS A C 1
ATOM 923 O O . LYS A 1 116 ? -7.172 12.060 8.523 1.00 93.50 116 LYS A O 1
ATOM 928 N N . GLU A 1 117 ? -6.635 13.223 6.677 1.00 95.00 117 GLU A N 1
ATOM 929 C CA . GLU A 1 117 ? -7.764 14.163 6.735 1.00 95.00 117 GLU A CA 1
ATOM 930 C C . GLU A 1 117 ? -9.109 13.448 6.576 1.00 95.00 117 GLU A C 1
ATOM 932 O O . GLU A 1 117 ? -10.008 13.667 7.381 1.00 95.00 117 GLU A O 1
ATOM 937 N N . PHE A 1 118 ? -9.230 12.542 5.599 1.00 93.69 118 PHE A N 1
ATOM 938 C CA . PHE A 1 118 ? -10.426 11.717 5.421 1.00 93.69 118 PHE A CA 1
ATOM 939 C C . PHE A 1 118 ? -10.734 10.909 6.683 1.00 93.69 118 PHE A C 1
ATOM 941 O O . PHE A 1 118 ? -11.850 10.959 7.181 1.00 93.69 118 PHE A O 1
ATOM 948 N N . ARG A 1 119 ? -9.738 10.230 7.264 1.00 93.31 119 ARG A N 1
ATOM 949 C CA . ARG A 1 119 ? -9.921 9.451 8.501 1.00 93.31 119 ARG A CA 1
ATOM 950 C C . ARG A 1 119 ? -10.349 10.300 9.701 1.00 93.31 119 ARG A C 1
ATOM 952 O O . ARG A 1 119 ? -10.967 9.771 10.619 1.00 93.31 119 ARG A O 1
ATOM 959 N N . ALA A 1 120 ? -9.980 11.579 9.720 1.00 93.81 120 ALA A N 1
ATOM 960 C CA . ALA A 1 120 ? -10.368 12.518 10.766 1.00 93.81 120 ALA A CA 1
ATOM 961 C C . ALA A 1 120 ? -11.750 13.150 10.527 1.00 93.81 120 ALA A C 1
ATOM 963 O O . ALA A 1 120 ? -12.308 13.731 11.456 1.00 93.81 120 ALA A O 1
ATOM 964 N N . SER A 1 121 ? -12.304 13.050 9.314 1.00 95.75 121 SER A N 1
ATOM 965 C CA . SER A 1 121 ? -13.626 13.588 8.995 1.00 95.75 121 SER A CA 1
ATOM 966 C C . SER A 1 121 ? -14.739 12.705 9.580 1.00 95.75 121 SER A C 1
ATOM 968 O O . SER A 1 121 ? -14.549 11.492 9.709 1.00 95.75 121 SER A O 1
ATOM 970 N N . PRO A 1 122 ? -15.917 13.267 9.912 1.00 95.81 122 PRO A N 1
ATOM 971 C CA . PRO A 1 122 ? -17.056 12.480 10.392 1.00 95.81 122 PRO A CA 1
ATOM 972 C C . PRO A 1 122 ? -17.471 11.367 9.421 1.00 95.81 122 PRO A C 1
ATOM 974 O O . PRO A 1 122 ? -17.797 10.255 9.835 1.00 95.81 122 PRO A O 1
ATOM 977 N N . GLU A 1 123 ? -17.418 11.643 8.119 1.00 93.00 123 GLU A N 1
ATOM 978 C CA . GLU A 1 123 ? -17.744 10.680 7.067 1.00 93.00 123 GLU A CA 1
ATOM 979 C C . GLU A 1 123 ? -16.731 9.535 7.033 1.00 93.00 123 GLU A C 1
ATOM 981 O O . GLU A 1 123 ? -17.119 8.366 6.997 1.00 93.00 123 GLU A O 1
ATOM 986 N N . GLY A 1 124 ? -15.433 9.850 7.081 1.00 91.50 124 GLY A N 1
ATOM 987 C CA . GLY A 1 124 ? -14.400 8.823 7.097 1.00 91.50 124 GLY A CA 1
ATOM 988 C C . GLY A 1 124 ? -14.420 8.006 8.381 1.00 91.50 124 GLY A C 1
ATOM 989 O O . GLY A 1 124 ? -14.279 6.789 8.313 1.00 91.50 124 GLY A O 1
ATOM 990 N N . GLN A 1 125 ? -14.680 8.626 9.535 1.00 93.25 125 GLN A N 1
ATOM 991 C CA . GLN A 1 125 ? -14.872 7.905 10.795 1.00 93.25 125 GLN A CA 1
ATOM 992 C C . GLN A 1 125 ? -16.029 6.914 10.703 1.00 93.25 125 GLN A C 1
ATOM 994 O O . GLN A 1 125 ? -15.862 5.768 11.110 1.00 93.25 125 GLN A O 1
ATOM 999 N N . LYS A 1 126 ? -17.169 7.315 10.128 1.00 94.12 126 LYS A N 1
ATOM 1000 C CA . LYS A 1 126 ? -18.310 6.413 9.931 1.00 94.12 126 LYS A CA 1
ATOM 1001 C C . LYS A 1 126 ? -17.937 5.211 9.056 1.00 94.12 126 LYS A C 1
ATOM 1003 O O . LYS A 1 126 ? -18.158 4.078 9.471 1.00 94.12 126 LYS A O 1
ATOM 1008 N N . ILE A 1 127 ? -17.298 5.453 7.911 1.00 92.19 127 ILE A N 1
ATOM 1009 C CA . ILE A 1 127 ? -16.844 4.387 7.001 1.00 92.19 127 ILE A CA 1
ATOM 1010 C C . ILE A 1 127 ? -15.847 3.454 7.700 1.00 92.19 127 ILE A C 1
ATOM 1012 O O . ILE A 1 127 ? -15.948 2.239 7.586 1.00 92.19 127 ILE A O 1
ATOM 1016 N N . ILE A 1 128 ? -14.897 4.000 8.461 1.00 92.88 128 ILE A N 1
ATOM 1017 C CA . ILE A 1 128 ? -13.912 3.202 9.205 1.00 92.88 128 ILE A CA 1
ATOM 1018 C C . ILE A 1 128 ? -14.591 2.344 10.271 1.00 92.88 128 ILE A C 1
ATOM 1020 O O . ILE A 1 128 ? -14.204 1.193 10.447 1.00 92.88 128 ILE A O 1
ATOM 1024 N N . GLN A 1 129 ? -15.589 2.874 10.983 1.00 91.62 129 GLN A N 1
ATOM 1025 C CA . GLN A 1 129 ? -16.348 2.096 11.966 1.00 91.62 129 GLN A CA 1
ATOM 1026 C C . GLN A 1 129 ? -17.101 0.940 11.302 1.00 91.62 129 GLN A C 1
ATOM 1028 O O . GLN A 1 129 ? -17.056 -0.178 11.809 1.00 91.62 129 GLN A O 1
ATOM 1033 N N . GLU A 1 130 ? -17.725 1.182 10.149 1.00 90.50 130 GLU A N 1
ATOM 1034 C CA . GLU A 1 130 ? -18.389 0.141 9.356 1.00 90.50 130 GLU A CA 1
ATOM 1035 C C . GLU A 1 130 ? -17.386 -0.929 8.892 1.00 90.50 130 GLU A C 1
ATOM 1037 O O . GLU A 1 130 ? -17.606 -2.114 9.136 1.00 90.50 130 GLU A O 1
ATOM 1042 N N . MET A 1 131 ? -16.232 -0.523 8.348 1.00 89.94 131 MET A N 1
ATOM 1043 C CA . MET A 1 131 ? -15.158 -1.445 7.952 1.00 89.94 131 MET A CA 1
ATOM 1044 C C . MET A 1 131 ? -14.644 -2.291 9.126 1.00 89.94 131 MET A C 1
ATOM 1046 O O . MET A 1 131 ? -14.419 -3.492 8.977 1.00 89.94 131 MET A O 1
ATOM 1050 N N . LYS A 1 132 ? -14.451 -1.681 10.305 1.00 89.75 132 LYS A N 1
ATOM 1051 C CA . LYS A 1 132 ? -14.030 -2.404 11.516 1.00 89.75 132 LYS A CA 1
ATOM 1052 C C . LYS A 1 132 ? -15.071 -3.428 11.946 1.00 89.75 132 LYS A C 1
ATOM 1054 O O . LYS A 1 132 ? -14.695 -4.540 12.306 1.00 89.75 132 LYS A O 1
ATOM 1059 N N . ALA A 1 133 ? -16.348 -3.050 11.931 1.00 89.62 133 ALA A N 1
ATOM 1060 C CA . ALA A 1 133 ? -17.441 -3.930 12.325 1.00 89.62 133 ALA A CA 1
ATOM 1061 C C . ALA A 1 133 ? -17.538 -5.144 11.392 1.00 89.62 133 ALA A C 1
ATOM 1063 O O . ALA A 1 133 ? -17.567 -6.274 11.875 1.00 89.62 133 ALA A O 1
ATOM 1064 N N . GLU A 1 134 ? -17.491 -4.917 10.077 1.00 87.50 134 GLU A N 1
ATOM 1065 C CA . GLU A 1 134 ? -17.518 -5.980 9.068 1.00 87.50 134 GLU A CA 1
ATOM 1066 C C . GLU A 1 134 ? -16.329 -6.938 9.224 1.00 87.50 134 GLU A C 1
ATOM 1068 O O . GLU A 1 134 ? -16.497 -8.159 9.253 1.00 87.50 134 GLU A O 1
ATOM 1073 N N . TYR A 1 135 ? -15.118 -6.397 9.396 1.00 86.81 135 TYR A N 1
ATOM 1074 C CA . TYR A 1 135 ? -13.927 -7.223 9.576 1.00 86.81 135 TYR A CA 1
ATOM 1075 C C . TYR A 1 135 ? -13.978 -8.039 10.879 1.00 86.81 135 TYR A C 1
ATOM 1077 O O . TYR A 1 135 ? -13.669 -9.231 10.871 1.00 86.81 135 TYR A O 1
ATOM 1085 N N . ALA A 1 136 ? -14.421 -7.440 11.988 1.00 86.69 136 ALA A N 1
ATOM 1086 C CA . ALA A 1 136 ? -14.579 -8.140 13.263 1.00 86.69 136 ALA A CA 1
ATOM 1087 C C . ALA A 1 136 ? -15.638 -9.254 13.191 1.00 86.69 136 ALA A C 1
ATOM 1089 O O . ALA A 1 136 ? -15.443 -10.334 13.753 1.00 86.69 136 ALA A O 1
ATOM 1090 N N . GLU A 1 137 ? -16.743 -9.019 12.481 1.00 87.69 137 GLU A N 1
ATOM 1091 C CA . GLU A 1 137 ? -17.775 -10.030 12.250 1.00 87.69 137 GLU A CA 1
ATOM 1092 C C . GLU A 1 137 ? -17.239 -11.201 11.418 1.00 87.69 137 GLU A C 1
ATOM 1094 O O . GLU A 1 137 ? -17.434 -12.359 11.794 1.00 87.69 137 GLU A O 1
ATOM 1099 N N . ALA A 1 138 ? -16.497 -10.916 10.345 1.00 85.12 138 ALA A N 1
ATOM 1100 C CA . ALA A 1 138 ? -15.877 -11.942 9.512 1.00 85.12 138 ALA A CA 1
ATOM 1101 C C . ALA A 1 138 ? -14.891 -12.814 10.310 1.00 85.12 138 ALA A C 1
ATOM 1103 O O . ALA A 1 138 ? -14.914 -14.043 10.185 1.00 85.12 138 ALA A O 1
ATOM 1104 N N . VAL A 1 139 ? -14.064 -12.193 11.164 1.00 84.81 139 VAL A N 1
ATOM 1105 C CA . VAL A 1 139 ? -13.151 -12.895 12.087 1.00 84.81 139 VAL A CA 1
ATOM 1106 C C . VAL A 1 139 ? -13.934 -13.811 13.025 1.00 84.81 139 VAL A C 1
ATOM 1108 O O . VAL A 1 139 ? -13.687 -15.017 13.047 1.00 84.81 139 VAL A O 1
ATOM 1111 N N . ARG A 1 140 ? -14.952 -13.281 13.710 1.00 85.25 140 ARG A N 1
ATOM 1112 C CA . ARG A 1 140 ? -15.777 -14.050 14.654 1.00 85.25 140 ARG A CA 1
ATOM 1113 C C . ARG A 1 140 ? -16.498 -15.228 13.992 1.00 85.25 140 ARG A C 1
ATOM 1115 O O . ARG A 1 140 ? -16.593 -16.313 14.576 1.00 85.25 140 ARG A O 1
ATOM 1122 N N . PHE A 1 141 ? -17.039 -15.026 12.790 1.00 82.56 141 PHE A N 1
ATOM 1123 C CA . PHE A 1 141 ? -17.742 -16.072 12.045 1.00 82.56 141 PHE A CA 1
ATOM 1124 C C . PHE A 1 141 ? -16.807 -17.239 11.704 1.00 82.56 141 PHE A C 1
ATOM 1126 O O . PHE A 1 141 ? -17.173 -18.408 11.868 1.00 82.56 141 PHE A O 1
ATOM 1133 N N . LYS A 1 142 ? -15.574 -16.931 11.291 1.00 76.88 142 LYS A N 1
ATOM 1134 C CA . LYS A 1 142 ? -14.539 -17.935 11.034 1.00 76.88 142 LYS A CA 1
ATOM 1135 C C . LYS A 1 142 ? -14.122 -18.690 12.290 1.00 76.88 142 LYS A C 1
ATOM 1137 O O . LYS A 1 142 ? -14.169 -19.916 12.275 1.00 76.88 142 LYS A O 1
ATOM 1142 N N . GLU A 1 143 ? -13.841 -17.992 13.389 1.00 76.62 143 GLU A N 1
ATOM 1143 C CA . GLU A 1 143 ? -13.503 -18.628 14.674 1.00 76.62 143 GLU A CA 1
ATOM 1144 C C . GLU A 1 143 ? -14.604 -19.589 15.154 1.00 76.62 143 GLU A C 1
ATOM 1146 O O . GLU A 1 143 ? -14.321 -20.670 15.669 1.00 76.62 143 GLU A O 1
ATOM 1151 N N . THR A 1 144 ? -15.871 -19.232 14.929 1.00 74.25 144 THR A N 1
ATOM 1152 C CA . THR A 1 144 ? -17.025 -20.079 15.274 1.00 74.25 144 THR A CA 1
ATOM 1153 C C . THR A 1 144 ? -17.125 -21.320 14.377 1.00 74.25 144 THR A C 1
ATOM 1155 O O . THR A 1 144 ? -17.524 -22.390 14.838 1.00 74.25 144 THR A O 1
ATOM 1158 N N . THR A 1 145 ? -16.754 -21.197 13.100 1.00 70.00 145 THR A N 1
ATOM 1159 C CA . THR A 1 145 ? -16.839 -22.283 12.106 1.00 70.00 145 THR A CA 1
ATOM 1160 C C . THR A 1 145 ? -15.656 -23.256 12.199 1.00 70.00 145 THR A C 1
ATOM 1162 O O . THR A 1 145 ? -15.798 -24.431 11.868 1.00 70.00 145 THR A O 1
ATOM 1165 N N . GLU A 1 146 ? -14.499 -22.804 12.689 1.00 61.28 146 GLU A N 1
ATOM 1166 C CA . GLU A 1 146 ? -13.267 -23.600 12.803 1.00 61.28 146 GLU A CA 1
ATOM 1167 C C . GLU A 1 146 ? -13.122 -24.353 14.149 1.00 61.28 146 GLU A C 1
ATOM 1169 O O . GLU A 1 146 ? -12.067 -24.932 14.418 1.00 61.28 146 GLU A O 1
ATOM 1174 N N . MET A 1 147 ? -14.166 -24.421 14.993 1.00 48.22 147 MET A N 1
ATOM 1175 C CA . MET A 1 147 ? -14.115 -25.181 16.255 1.00 48.22 147 MET A CA 1
ATOM 1176 C C . MET A 1 147 ? -13.801 -26.681 16.029 1.00 48.22 147 MET A C 1
ATOM 1178 O O . MET A 1 147 ? -14.571 -27.384 15.364 1.00 48.22 147 MET A O 1
ATOM 1182 N N . PRO A 1 148 ? -12.732 -27.241 16.636 1.00 52.53 148 PRO A N 1
ATOM 1183 C CA . PRO A 1 148 ? -12.385 -28.649 16.482 1.00 52.53 148 PRO A CA 1
ATOM 1184 C C . PRO A 1 148 ? -13.292 -29.521 17.359 1.00 52.53 148 PRO A C 1
ATOM 1186 O O . PRO A 1 148 ? -13.057 -29.711 18.552 1.00 52.53 148 PRO A O 1
ATOM 1189 N N . GLY A 1 149 ? -14.336 -30.082 16.750 1.00 54.22 149 GLY A N 1
ATOM 1190 C CA . GLY A 1 149 ? -15.344 -30.877 17.445 1.00 54.22 149 GLY A CA 1
ATOM 1191 C C . GLY A 1 149 ? -15.823 -32.102 16.675 1.00 54.22 149 GLY A C 1
ATOM 1192 O O . GLY A 1 149 ? -17.018 -32.253 16.468 1.00 54.22 149 GLY A O 1
ATOM 1193 N N . SER A 1 150 ? -14.931 -33.025 16.301 1.00 47.62 150 SER A N 1
ATOM 1194 C CA . SER A 1 150 ? -15.335 -34.437 16.236 1.00 47.62 150 SER A CA 1
ATOM 1195 C C . SER A 1 150 ? -14.157 -35.383 16.441 1.00 47.62 150 SER A C 1
ATOM 1197 O O . SER A 1 150 ? -13.533 -35.889 15.509 1.00 47.62 150 SER A O 1
ATOM 1199 N N . LYS A 1 151 ? -13.871 -35.662 17.715 1.00 48.00 151 LYS A N 1
ATOM 1200 C CA . LYS A 1 151 ? -13.243 -36.925 18.101 1.00 48.00 151 LYS A CA 1
ATOM 1201 C C . LYS A 1 151 ? -14.227 -38.051 17.766 1.00 48.00 151 LYS A C 1
ATOM 1203 O O . LYS A 1 151 ? -14.999 -38.466 18.628 1.00 48.00 151 LYS A O 1
ATOM 1208 N N . TYR A 1 152 ? -14.187 -38.576 16.542 1.00 44.41 152 TYR A N 1
ATOM 1209 C CA . TYR A 1 152 ? -14.749 -39.898 16.268 1.00 44.41 152 TYR A CA 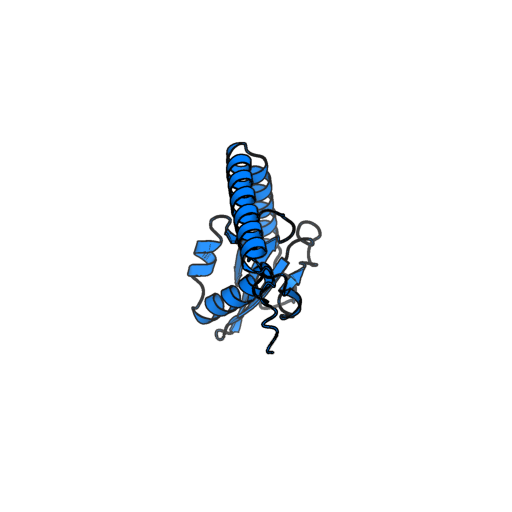1
ATOM 1210 C C . TYR A 1 152 ? -13.878 -40.945 16.967 1.00 44.41 152 TYR A C 1
ATOM 1212 O O . TYR A 1 152 ? -12.902 -41.468 16.431 1.00 44.41 152 TYR A O 1
ATOM 1220 N N . ARG A 1 153 ? -14.243 -41.221 18.220 1.00 47.50 153 ARG A N 1
ATOM 1221 C CA . ARG A 1 153 ? -13.836 -42.393 18.988 1.00 47.50 153 ARG A CA 1
ATOM 1222 C C . ARG A 1 153 ? -14.380 -43.624 18.257 1.00 47.50 153 ARG A C 1
ATOM 1224 O O . ARG A 1 153 ? -15.551 -43.957 18.417 1.00 47.50 153 ARG A O 1
ATOM 1231 N N . ARG A 1 154 ? -13.556 -44.272 17.428 1.00 43.31 154 ARG A N 1
ATOM 1232 C CA . ARG A 1 154 ? -13.864 -45.617 16.922 1.00 43.31 154 ARG A CA 1
ATOM 1233 C C . ARG A 1 154 ? -13.815 -46.580 18.113 1.00 43.31 154 ARG A C 1
ATOM 1235 O O . ARG A 1 154 ? -12.798 -46.638 18.804 1.00 43.31 154 ARG A O 1
ATOM 1242 N N . LYS A 1 155 ? -14.952 -47.215 18.400 1.00 54.91 155 LYS A N 1
ATOM 1243 C CA . LYS A 1 155 ? -15.019 -48.454 19.181 1.00 54.91 155 LYS A CA 1
ATOM 1244 C C . LYS A 1 155 ? -14.582 -49.614 18.301 1.00 54.91 155 LYS A C 1
ATOM 1246 O O . LYS A 1 155 ? -14.817 -49.511 17.076 1.00 54.91 155 LYS A O 1
#

Solvent-accessible surface area (backbone atoms only — not comparable to full-atom values): 8953 Å² total; per-residue (Å²): 127,95,64,73,61,48,47,82,44,67,40,88,63,24,60,60,49,43,66,75,42,58,68,69,52,44,52,51,49,51,53,56,50,51,26,53,28,67,72,44,41,87,83,37,90,46,47,40,64,38,82,87,46,83,95,47,27,87,28,37,32,38,57,47,77,41,96,85,76,44,40,35,39,34,38,28,40,72,87,49,89,55,24,33,39,35,53,38,48,48,71,58,82,67,94,70,74,93,67,81,55,66,71,56,52,55,49,47,54,54,42,50,50,51,50,54,51,40,55,71,34,73,68,34,40,52,53,48,51,51,42,35,51,54,52,51,48,52,44,51,54,48,61,66,70,67,58,93,79,76,86,78,77,81,127

=== Feature glossary ===
Legend for the data blocks above and below:

— What the protein is —

The amino-acid sequence is the protein's primary structure: the linear order of residues from the N-terminus to the C-terminus, written in one-letter code. Everything else here — the 3D coordinates, the secondary structure, the domain annotations — is ultimately a consequence of this string.

Database cross-references. InterPro integrates a dozen domain/family signature databases into unified entries with residue-range hits. GO terms attach function/process/location labels with evidence codes. CATH codes position the fold in a four-level structural taxonomy. Organism is the NCBI-taxonomy species name.

— Where its atoms are —

The mmCIF block holds the 3D Cartesian coordinates of each backbone atom (N, Cα, C, O) in ångströms. mmCIF is the PDB's canonical archive format — a tagged-loop text representation of the atomic model.

The six renders are orthographic views along the three Cartesian axes in both directions. Representation (cartoon, sticks, or surface) and color scheme (sequence-rainbow or by-chain) vary across proteins so the training set covers all the common visualization conventions.

— Local backbone conformation —

Secondary structure is the local, repeating backbone conformation. DSSP classifies it into eight states by reading the hydrogen-bond network: three helix types (H, G, I), two β types (E, B), two non-regular types (T, S), and unstructured coil (-).

SS3 is a coarse helix/strand/coil call (letters a/b/c) made by the P-SEA algorithm from inter-Cα distances and dihedrals. It is less detailed than DSSP but needs only Cα positions.

Backbone dihedral angles. Every residue except chain termini has a φ (preceding-C → N → Cα → C) and a ψ (N → Cα → C → next-N). They are reported in degrees following the IUPAC sign convention. Secondary structure is essentially a statement about which (φ, ψ) basin each residue occupies.

— Global shape and packing —

The geometric summary reports three shape descriptors. Rg (radius of gyration) measures how spread out the Cα atoms are about their centre of mass; compact globular proteins have small Rg, elongated or unfolded ones large. Cα contacts (<8 Å, |i−j|>4) count long-range residue pairs in spatial proximity — high for tightly packed folds, near zero for rods or random coil. The bounding-box extents give the protein's footprint along x, y, z in Å.

Solvent accessibility: the surface area of each residue that a 1.4 Å water probe can touch, in Å². When only backbone atoms are present the absolute values are lower than full-atom SASA (side chains contribute most of the area) and are flagged as backbone-only.

Plot images: a contact map (which residues are close in 3D, as an N×N binary image), a Ramachandran scatter (backbone torsion angles, revealing secondary-structure composition at a glance), and — for AlphaFold structures — a PAE heatmap (pairwise prediction confidence).

— Structural neighborhood —

Foldseek's 3Di representation compresses backbone geometry into a per-residue letter drawn from a learned twenty-state alphabet. It captures the tertiary interaction pattern around each residue — which residues are packed against it in space, regardless of where they are in sequence.

Structural nearest neighbors (via Foldseek easy-search vs the PDB). Reported per hit: target PDB id, E-value, and alignment TM-score. A TM-score above ~0.5 is the conventional threshold for 'same fold'.

— Confidence and disorder —

pLDDT (predicted Local Distance Difference Test) is AlphaFold's per-residue confidence score, ranging from 0 to 100. Values above 90 indicate high confidence (typically well-packed cores); 70–90 is confident; 50–70 low confidence; below 50 usually means the region is disordered or the prediction is unreliable there. AlphaFold stores pLDDT in the mmCIF B-factor column.

For experimental (PDB) structures, the B-factor (temperature factor) quantifies the positional spread of each atom in the crystal — a combination of thermal vibration and static disorder — in units of Å². High B-factors mark flexible loops or poorly resolved regions; low B-factors mark the rigid, well-ordered core.

Predicted Aligned Error (PAE) is an AlphaFold confidence matrix: entry (i, j) is the expected 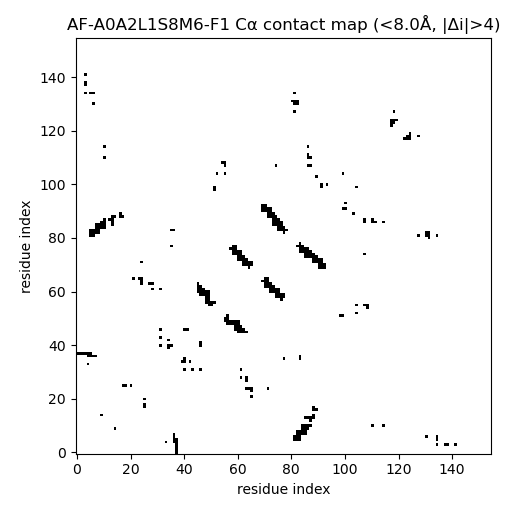error in the position of residue j, in ångströms, when the prediction is superimposed on the true structure at residue i. Low PAE within a block of residues means that block is internally rigid and well-predicted; high PAE between two blocks means their relative placement is uncertain even if each block individually is confident.